Protein 1QQH (pdb70)

Sequence (144 aa):
KSKAHKAIELQMALQGLAQSAYKTEDWTLQDTCEELWNTEPTHCFKKGGQTVQVYFDGNKDNCMTYVAWDSVYYMTDAGTWDKTATCVSHRGLYYVKEGYNTFYIEFKSECEKYGNTGTWEVHFGNNVIDCNDSMCSTSDDTVS

B-factor: mean 49.8, std 15.78, range [26.94, 99.8]

Secondary structure (DSSP, 8-state):
--HHHHHHHHHHHHHHHHHSTTTTS---TTTTSHHHHTSSSTTSEEEEEEEEEEEETT-SSSEEEEEEEEEEEEE-TTS-EEEE--EEESSEEEEEETTEEEEEEEHHHHHTTS-TT--EEEEETTEE--SS-EEE----SS--

Organism: Human papillomavirus type 18 (NCBI:txid333761)

GO terms:
  GO:0044163 host cytoskeleton (C, IDA)
  GO:0044191 host cell mitochondrial membrane (C, IDA)
  GO:0005515 protein binding (F, IPI)

InterPro domains:
  IPR000427 Papillomavirus E2, C-terminal [PF00511] (288-360)
  IPR001866 Papillomavirus E2, N-terminal [PF00508] (6-200)
  IPR012677 Nucleotide-binding alpha-beta plait domain superfamily [G3DSA:3.30.70.330] (283-365)
  IPR033668 Regulatory protein E2 [MF_04001] (5-365)
  IPR035975 E2/EBNA1, C-terminal [SSF54957] (274-365)
  IPR036050 E2 regulatory, transactivation domain [SSF51332] (6-205)
  IPR042503 E2 regulatory, transactivation domain, subdomain 1 [G3DSA:1.10.287.30] (1-104)
  IPR042504 E2 regulatory, transactivation domain, subdomain 2 [G3DSA:2.170.200.10] (105-212)

Radius of gyration: 16.35 Å; Cα contacts (8 Å, |Δi|>4): 259; chains: 1; bounding box: 34×44×35 Å

Foldseek 3Di:
DVVVVLVVLLVVLVVQVCVAPQVPPDADPVQSDSVQCPDPVHQKGFAAWFWKWKFADPDPPVIDIDTWGQWIWHADPVGHIWIFKWKFALQAIFTQDPNRTGHRGGVQVVNVVPYPPSDMWMDGDPDTHYDGGTDIHPDGRDHD

CATH classification: 2.170.200.10

Structure (mmCIF, N/CA/C/O backbone):
data_1QQH
#
_entry.id   1QQH
#
_cell.length_a   76.240
_cell.length_b   76.240
_cell.length_c   158.350
_cell.angle_alpha   90.00
_cell.angle_beta   90.00
_cell.angle_gamma   120.00
#
_symmetry.space_group_name_H-M   'P 65 2 2'
#
loop_
_entity.id
_entity.type
_entity.pdbx_description
1 polymer 'PAPILLOMAVIRUS TRANSCRIPTION FACTOR E2'
2 water water
#
loop_
_atom_site.group_PDB
_atom_site.id
_atom_site.type_symbol
_atom_site.label_atom_id
_atom_site.label_alt_id
_atom_site.label_comp_id
_atom_site.label_asym_id
_atom_site.label_entity_id
_atom_site.label_seq_id
_atom_site.pdbx_PDB_ins_code
_atom_site.Cartn_x
_atom_site.Cartn_y
_atom_site.Cartn_z
_atom_site.occupancy
_atom_site.B_iso_or_equiv
_atom_site.auth_seq_id
_atom_site.auth_comp_id
_atom_site.auth_asym_id
_atom_site.auth_atom_id
_atom_site.pdbx_PDB_model_num
ATOM 1 N N . LYS A 1 1 ? 65.434 14.592 13.670 1.00 98.83 66 LYS A N 1
ATOM 2 C CA . LYS A 1 1 ? 64.884 15.770 14.401 1.00 99.22 66 LYS A CA 1
ATOM 3 C C . LYS A 1 1 ? 64.073 15.328 15.616 1.00 99.67 66 LYS A C 1
ATOM 4 O O . LYS A 1 1 ? 63.410 14.288 15.588 1.00 99.80 66 LYS A O 1
ATOM 10 N N . SER A 1 2 ? 64.130 16.122 16.681 1.00 99.80 67 SER A N 1
ATOM 11 C CA . SER A 1 2 ? 63.381 15.824 17.897 1.00 99.78 67 SER A CA 1
ATOM 12 C C . SER A 1 2 ? 61.930 16.227 17.665 1.00 99.63 67 SER A C 1
ATOM 13 O O . SER A 1 2 ? 61.051 15.943 18.480 1.00 99.80 67 SER A O 1
ATOM 16 N N . LYS A 1 3 ? 61.696 16.892 16.538 1.00 99.34 68 LYS A N 1
ATOM 17 C CA . LYS A 1 3 ? 60.366 17.353 16.164 1.00 98.67 68 LYS A CA 1
ATOM 18 C C . LYS A 1 3 ? 59.576 16.205 15.547 1.00 97.83 68 LYS A C 1
ATOM 19 O O . LYS A 1 3 ? 58.352 16.142 15.674 1.00 98.00 68 LYS A O 1
ATOM 25 N N . ALA A 1 4 ? 60.285 15.300 14.879 1.00 96.47 69 ALA A N 1
ATOM 26 C CA . ALA A 1 4 ? 59.652 14.146 14.253 1.00 95.18 69 ALA A CA 1
ATOM 27 C C . ALA A 1 4 ? 58.823 13.409 15.299 1.00 94.38 69 ALA A C 1
ATOM 28 O O . ALA A 1 4 ? 57.752 12.879 15.001 1.00 94.52 69 ALA A O 1
ATOM 30 N N . HIS A 1 5 ? 59.331 13.386 16.528 1.00 92.89 70 HIS A N 1
ATOM 31 C CA . HIS A 1 5 ? 58.647 12.734 17.637 1.00 91.50 70 HIS A CA 1
ATOM 32 C C . HIS A 1 5 ? 57.456 13.579 18.086 1.00 90.37 70 HIS A C 1
ATOM 33 O O . HIS A 1 5 ? 56.392 13.052 18.424 1.00 90.33 70 HIS A O 1
ATOM 40 N N . LYS A 1 6 ? 57.645 14.896 18.088 1.00 88.44 71 LYS A N 1
ATOM 41 C CA . LYS A 1 6 ? 56.592 15.815 18.487 1.00 86.15 71 LYS A CA 1
ATOM 42 C C . LYS A 1 6 ? 55.322 15.570 17.683 1.00 84.08 71 LYS A C 1
ATOM 43 O O . LYS A 1 6 ? 54.252 15.366 18.253 1.00 84.14 71 LYS A O 1
ATOM 49 N N . ALA A 1 7 ? 55.444 15.578 16.360 1.00 81.44 72 ALA A N 1
ATOM 50 C CA . ALA A 1 7 ? 54.294 15.350 15.488 1.00 78.88 72 ALA A CA 1
ATOM 51 C C . ALA A 1 7 ? 53.539 14.082 15.880 1.00 76.78 72 ALA A C 1
ATOM 52 O O . ALA A 1 7 ? 52.314 14.018 15.770 1.00 76.03 72 ALA A O 1
ATOM 54 N N . ILE A 1 8 ? 54.280 13.081 16.347 1.00 74.56 73 ILE A N 1
ATOM 55 C CA . ILE A 1 8 ? 53.701 11.801 16.746 1.00 72.29 73 ILE A CA 1
ATOM 56 C C . ILE A 1 8 ? 52.868 11.919 18.022 1.00 70.09 73 ILE A C 1
ATOM 57 O O . ILE A 1 8 ? 51.771 11.361 18.119 1.00 69.84 73 ILE A O 1
ATOM 62 N N . GLU A 1 9 ? 53.399 12.641 19.001 1.00 67.22 74 GLU A N 1
ATOM 63 C CA . GLU A 1 9 ? 52.710 12.838 20.270 1.00 64.29 74 GLU A CA 1
ATOM 64 C C . GLU A 1 9 ? 51.406 13.588 20.017 1.00 60.85 74 GLU A C 1
ATOM 65 O O . GLU A 1 9 ? 50.340 13.205 20.504 1.00 60.19 74 GLU A O 1
ATOM 71 N N . LEU A 1 10 ? 51.504 14.659 19.238 1.00 57.28 75 LEU A N 1
ATOM 72 C CA . LEU A 1 10 ? 50.349 15.473 18.899 1.00 54.00 75 LEU A CA 1
ATOM 73 C C . LEU A 1 10 ? 49.280 14.631 18.208 1.00 52.77 75 LEU A C 1
ATOM 74 O O . LEU A 1 10 ? 48.095 14.724 18.526 1.00 51.77 75 LEU A O 1
ATOM 79 N N . GLN A 1 11 ? 49.707 13.799 17.265 1.00 52.50 76 GLN A N 1
ATOM 80 C CA . GLN A 1 11 ? 48.776 12.953 16.534 1.00 52.22 76 GLN A CA 1
ATOM 81 C C . GLN A 1 11 ? 48.012 12.015 17.463 1.00 51.57 76 GLN A C 1
ATOM 82 O O . GLN A 1 11 ? 46.796 11.870 17.348 1.00 50.53 76 GLN A O 1
ATOM 88 N N . MET A 1 12 ? 48.728 11.366 18.374 1.00 50.59 77 MET A N 1
ATOM 89 C CA . MET A 1 12 ? 48.076 10.465 19.308 1.00 50.56 77 MET A CA 1
ATOM 90 C C . MET A 1 12 ? 47.090 11.240 20.171 1.00 48.29 77 MET A C 1
ATOM 91 O O . MET A 1 12 ? 45.970 10.782 20.410 1.00 47.19 77 MET A O 1
ATOM 96 N N . ALA A 1 13 ? 47.501 12.422 20.624 1.00 45.71 78 ALA A N 1
ATOM 97 C CA . ALA A 1 13 ? 46.631 13.256 21.447 1.00 42.32 78 ALA A CA 1
ATOM 98 C C . ALA A 1 13 ? 45.349 13.558 20.679 1.00 40.76 78 ALA A C 1
ATOM 99 O O . ALA A 1 13 ? 44.246 13.437 21.219 1.00 40.46 78 ALA A O 1
ATOM 101 N N . LEU A 1 14 ? 45.499 13.949 19.416 1.00 38.57 79 LEU A N 1
ATOM 102 C CA . LEU A 1 14 ? 44.350 14.262 18.577 1.00 38.36 79 LEU A CA 1
ATOM 103 C C . LEU A 1 14 ? 43.466 13.029 18.359 1.00 38.71 79 LEU A C 1
ATOM 104 O O . LEU A 1 14 ? 42.249 13.149 18.236 1.00 36.88 79 LEU A O 1
ATOM 109 N N . GLN A 1 15 ? 44.072 11.845 18.307 1.00 40.04 80 GLN A N 1
ATOM 110 C CA . GLN A 1 15 ? 43.288 10.622 18.143 1.00 42.59 80 GLN A CA 1
ATOM 111 C C . GLN A 1 15 ? 42.418 10.464 19.388 1.00 42.15 80 GLN A C 1
ATOM 112 O O . GLN A 1 15 ? 41.238 10.134 19.294 1.00 42.45 80 GLN A O 1
ATOM 118 N N . GLY A 1 16 ? 43.001 10.723 20.556 1.00 42.49 81 GLY A N 1
ATOM 119 C CA . GLY A 1 16 ? 42.239 10.612 21.788 1.00 42.64 81 GLY A CA 1
ATOM 120 C C . GLY A 1 16 ? 41.176 11.692 21.871 1.00 43.05 81 GLY A C 1
ATOM 121 O O . GLY A 1 16 ? 40.026 11.438 22.243 1.00 43.59 81 GLY A O 1
ATOM 122 N N . LEU A 1 17 ? 41.562 12.913 21.516 1.00 42.79 82 LEU A N 1
ATOM 123 C CA . LEU A 1 17 ? 40.640 14.038 21.547 1.00 41.27 82 LEU A CA 1
ATOM 124 C C . LEU A 1 17 ? 39.460 13.759 20.621 1.00 41.60 82 LEU A C 1
ATOM 125 O O . LEU A 1 17 ? 38.315 14.078 20.939 1.00 39.77 82 LEU A O 1
ATOM 130 N N . ALA A 1 18 ? 39.750 13.149 19.475 1.00 43.39 83 ALA A N 1
ATOM 131 C CA . ALA A 1 18 ? 38.723 12.836 18.486 1.00 44.96 83 ALA A CA 1
ATOM 132 C C . ALA A 1 18 ? 37.666 11.865 19.014 1.00 46.17 83 ALA A C 1
ATOM 133 O O . ALA A 1 18 ? 36.540 11.819 18.511 1.00 46.29 83 ALA A O 1
ATOM 135 N N . GLN A 1 19 ? 38.029 11.093 20.030 1.00 47.32 84 GLN A N 1
ATOM 136 C CA . GLN A 1 19 ? 37.103 10.128 20.615 1.00 49.05 84 GLN A CA 1
ATOM 137 C C . GLN A 1 19 ? 36.537 10.622 21.936 1.00 48.14 84 GLN A C 1
ATOM 138 O O . GLN A 1 19 ? 35.622 10.019 22.491 1.00 48.58 84 GLN A O 1
ATOM 144 N N . SER A 1 20 ? 37.078 11.731 22.427 1.00 46.36 85 SER A N 1
ATOM 145 C CA . SER A 1 20 ? 36.633 12.306 23.690 1.00 44.98 85 SER A CA 1
ATOM 146 C C . SER A 1 20 ? 35.261 12.941 23.554 1.00 44.22 85 SER A C 1
ATOM 147 O O . SER A 1 20 ? 34.683 13.001 22.464 1.00 43.87 85 SER A O 1
ATOM 150 N N . ALA A 1 21 ? 34.758 13.444 24.670 1.00 43.16 86 ALA A N 1
ATOM 151 C CA . ALA A 1 21 ? 33.455 14.078 24.700 1.00 43.57 86 ALA A CA 1
ATOM 152 C C . ALA A 1 21 ? 33.479 15.465 24.077 1.00 44.17 86 ALA A C 1
ATOM 153 O O . ALA A 1 21 ? 32.435 16.099 23.930 1.00 44.61 86 ALA A O 1
ATOM 155 N N . TYR A 1 22 ? 34.662 15.942 23.698 1.00 44.06 87 TYR A N 1
ATOM 156 C CA . TYR A 1 22 ? 34.754 17.279 23.123 1.00 43.46 87 TYR A CA 1
ATOM 157 C C . TYR A 1 22 ? 34.902 17.295 21.606 1.00 44.92 87 TYR A C 1
ATOM 158 O O . TYR A 1 22 ? 34.971 18.365 21.002 1.00 43.94 87 TYR A O 1
ATOM 167 N N . LYS A 1 23 ? 34.916 16.111 20.996 1.00 46.16 88 LYS A N 1
ATOM 168 C CA . LYS A 1 23 ? 35.037 15.993 19.540 1.00 47.95 88 LYS A CA 1
ATOM 169 C C . LYS A 1 23 ? 33.960 16.772 18.765 1.00 47.30 88 LYS A C 1
ATOM 170 O O . LYS A 1 23 ? 34.156 17.131 17.608 1.00 47.92 88 LYS A O 1
ATOM 176 N N . THR A 1 24 ? 32.829 17.044 19.404 1.00 46.80 89 THR A N 1
ATOM 177 C CA . THR A 1 24 ? 31.747 17.780 18.755 1.00 46.06 89 THR A CA 1
ATOM 178 C C . THR A 1 24 ? 31.970 19.292 18.753 1.00 45.39 89 THR A C 1
ATOM 179 O O . THR A 1 24 ? 31.332 20.016 17.988 1.00 44.66 89 THR A O 1
ATOM 183 N N . GLU A 1 25 ? 32.858 19.779 19.615 1.00 43.27 90 GLU A N 1
ATOM 184 C CA . GLU A 1 25 ? 33.106 21.216 19.671 1.00 41.82 90 GLU A CA 1
ATOM 185 C C . GLU A 1 25 ? 33.819 21.673 18.413 1.00 40.98 90 GLU A C 1
ATOM 186 O O . GLU A 1 25 ? 34.323 20.855 17.638 1.00 37.85 90 GLU A O 1
ATOM 192 N N . ASP A 1 26 ? 33.847 22.983 18.206 1.00 39.90 91 ASP A N 1
ATOM 193 C CA . ASP A 1 26 ? 34.539 23.516 17.058 1.00 39.83 91 ASP A CA 1
ATOM 194 C C . ASP A 1 26 ? 36.033 23.461 17.350 1.00 37.81 91 ASP A C 1
ATOM 195 O O . ASP A 1 26 ? 36.479 23.856 18.421 1.00 37.58 91 ASP A O 1
ATOM 200 N N . TRP A 1 27 ? 36.791 22.934 16.400 1.00 35.12 92 TRP A N 1
ATOM 201 C CA . TRP A 1 27 ? 38.230 22.854 16.526 1.00 33.71 92 TRP A CA 1
ATOM 202 C C . TRP A 1 27 ? 38.809 23.374 15.225 1.00 34.21 92 TRP A C 1
ATOM 203 O O . TRP A 1 27 ? 38.593 22.789 14.160 1.00 33.98 92 TRP A O 1
ATOM 214 N N . THR A 1 28 ? 39.529 24.486 15.308 1.00 33.99 93 THR A N 1
ATOM 215 C CA . THR A 1 28 ? 40.142 25.073 14.125 1.00 33.27 93 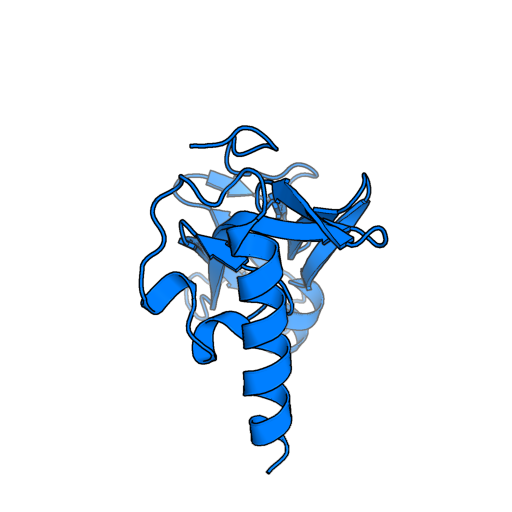THR A CA 1
ATOM 216 C C . THR A 1 28 ? 41.478 24.388 13.882 1.00 32.94 93 THR A C 1
ATOM 217 O O . THR A 1 28 ? 41.961 23.637 14.732 1.00 32.97 93 THR A O 1
ATOM 221 N N . LEU A 1 29 ? 42.060 24.630 12.713 1.00 32.82 94 LEU A N 1
ATOM 222 C CA . LEU A 1 29 ? 43.356 24.060 12.385 1.00 33.22 94 LEU A CA 1
ATOM 223 C C . LEU A 1 29 ? 44.363 24.627 13.374 1.00 34.64 94 LEU A C 1
ATOM 224 O O . LEU A 1 29 ? 45.259 23.929 13.837 1.00 35.66 94 LEU A O 1
ATOM 229 N N . GLN A 1 30 ? 44.191 25.899 13.714 1.00 35.41 95 GLN A N 1
ATOM 230 C CA . GLN A 1 30 ? 45.070 26.574 14.664 1.00 36.71 95 GLN A CA 1
ATOM 231 C C . GLN A 1 3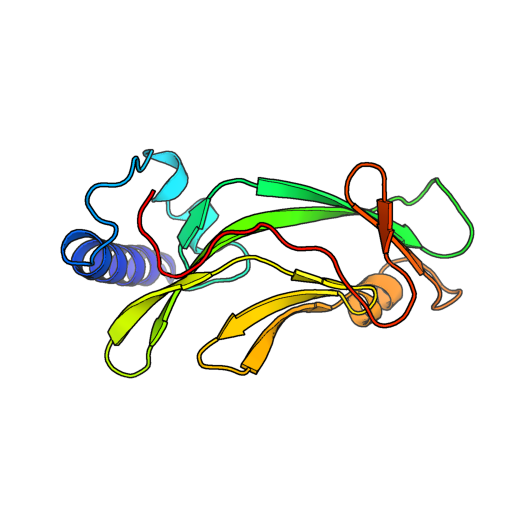0 ? 45.045 25.877 16.029 1.00 35.94 95 GLN A C 1
ATOM 232 O O . GLN A 1 30 ? 46.099 25.609 16.613 1.00 35.51 95 GLN A O 1
ATOM 238 N N . ASP A 1 31 ? 43.845 25.575 16.523 1.00 34.87 96 ASP A N 1
ATOM 239 C CA . ASP A 1 31 ? 43.678 24.903 17.816 1.00 33.58 96 ASP A CA 1
ATOM 240 C C . ASP A 1 31 ? 44.442 23.597 17.903 1.00 32.65 96 ASP A C 1
ATOM 241 O O . ASP A 1 31 ? 44.879 23.201 18.974 1.00 32.07 96 A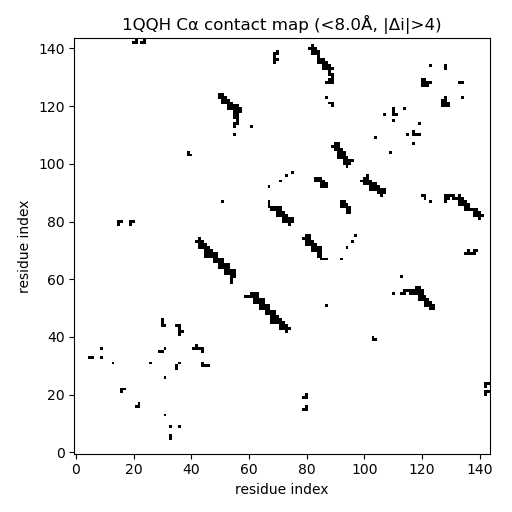SP A O 1
ATOM 246 N N . THR A 1 32 ? 44.598 22.924 16.773 1.00 32.44 97 THR A N 1
ATOM 247 C CA . THR A 1 32 ? 45.267 21.632 16.759 1.00 32.95 97 THR A CA 1
ATOM 248 C C . THR A 1 32 ? 46.683 21.607 16.210 1.00 33.37 97 THR A C 1
ATOM 249 O O . THR A 1 32 ? 47.263 20.531 16.080 1.00 33.11 97 THR A O 1
ATOM 253 N N . CYS A 1 33 ? 47.257 22.768 15.903 1.00 34.28 98 CYS A N 1
ATOM 254 C CA . CYS A 1 33 ? 48.603 22.782 15.334 1.00 34.79 98 CYS A CA 1
ATOM 255 C C . CYS A 1 33 ? 49.718 22.530 16.343 1.00 35.67 98 CYS A C 1
ATOM 256 O O . CYS A 1 33 ? 49.523 22.644 17.551 1.00 35.30 98 CYS A O 1
ATOM 259 N N . GLU A 1 34 ? 50.893 22.181 15.823 1.00 37.50 99 GLU A N 1
ATOM 260 C CA . GLU A 1 34 ? 52.067 21.889 16.639 1.00 39.80 99 GLU A CA 1
ATOM 261 C C . GLU A 1 34 ? 52.545 23.081 17.453 1.00 38.45 99 GLU A C 1
ATOM 262 O O . GLU A 1 34 ? 52.875 22.937 18.631 1.00 37.78 99 GLU A O 1
ATOM 268 N N . GLU A 1 35 ? 52.590 24.252 16.826 1.00 37.07 100 GLU A N 1
ATOM 269 C CA . GLU A 1 35 ? 53.052 25.453 17.515 1.00 38.33 100 GLU A CA 1
ATOM 270 C C . GLU A 1 35 ? 52.323 25.670 18.834 1.00 37.15 100 GLU A C 1
ATOM 271 O O . GLU A 1 35 ? 52.947 25.904 19.869 1.00 35.80 100 GLU A O 1
ATOM 277 N N . LEU A 1 36 ? 50.998 25.592 18.787 1.00 35.77 101 LEU A N 1
ATOM 278 C CA . LEU A 1 36 ? 50.178 25.780 19.977 1.00 35.21 101 LEU A CA 1
ATOM 279 C C . LEU A 1 36 ? 50.332 24.607 20.938 1.00 34.82 101 LEU A C 1
ATOM 280 O O . LEU A 1 36 ? 50.369 24.786 22.150 1.00 33.95 101 LEU A O 1
ATOM 285 N N . TRP A 1 37 ? 50.424 23.406 20.379 1.00 36.13 102 TRP A N 1
ATOM 286 C CA . TRP A 1 37 ? 50.587 22.193 21.160 1.00 37.49 102 TRP A CA 1
ATOM 287 C C . TRP A 1 37 ? 51.812 22.324 22.056 1.00 39.02 102 TRP A C 1
ATOM 288 O O . TRP A 1 37 ? 51.784 21.925 23.217 1.00 38.53 102 TRP A O 1
ATOM 299 N N . ASN A 1 38 ? 52.881 22.902 21.521 1.00 40.68 103 ASN A N 1
ATOM 300 C CA . ASN A 1 38 ? 54.103 23.072 22.294 1.00 43.29 103 ASN A CA 1
ATOM 301 C C . ASN A 1 38 ? 54.130 24.333 23.146 1.00 42.70 103 ASN A C 1
ATOM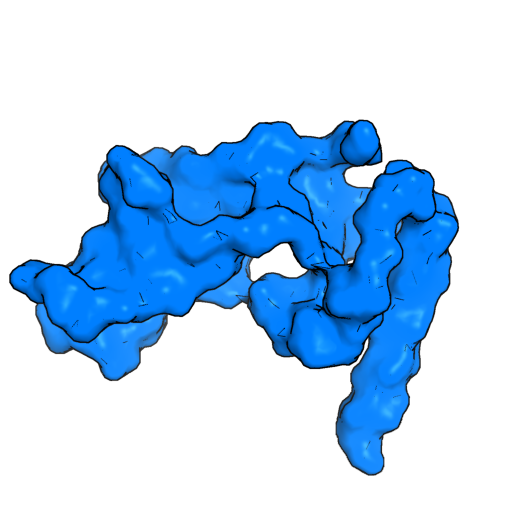 302 O O . ASN A 1 38 ? 55.153 24.665 23.740 1.00 44.13 103 ASN A O 1
ATOM 307 N N . THR A 1 39 ? 53.011 25.039 23.203 1.00 40.93 104 THR A N 1
ATOM 308 C CA . THR A 1 39 ? 52.930 26.251 23.999 1.00 39.87 104 THR A CA 1
ATOM 309 C C . THR A 1 39 ? 52.321 25.889 25.350 1.00 40.78 104 THR A C 1
ATOM 310 O O . THR A 1 39 ? 51.504 24.975 25.447 1.00 39.40 104 THR A O 1
ATOM 314 N N . GLU A 1 40 ? 52.734 26.602 26.390 1.00 41.87 105 GLU A N 1
ATOM 315 C CA . GLU A 1 40 ? 52.234 26.361 27.736 1.00 43.19 105 GLU A CA 1
ATOM 316 C C . GLU A 1 40 ? 50.752 26.681 27.874 1.00 43.27 105 GLU A C 1
ATOM 317 O O . GLU A 1 40 ? 50.275 27.685 27.350 1.00 43.60 105 GLU A O 1
ATOM 323 N N . PRO A 1 41 ? 49.993 25.805 28.554 1.00 42.91 106 PRO A N 1
ATOM 324 C CA . PRO A 1 41 ? 50.487 24.565 29.163 1.00 41.99 106 PRO A CA 1
ATOM 325 C C . PRO A 1 41 ? 50.658 23.501 28.084 1.00 42.27 106 PRO A C 1
ATOM 326 O O . PRO A 1 41 ? 49.757 23.279 27.271 1.00 38.95 106 PRO A O 1
ATOM 330 N N . THR A 1 42 ? 51.816 22.850 28.073 1.00 43.05 107 THR A N 1
ATOM 331 C CA . THR A 1 42 ? 52.088 21.832 27.070 1.00 45.30 107 THR A CA 1
ATOM 332 C C . THR A 1 42 ? 51.320 20.554 27.335 1.00 45.36 107 THR A C 1
ATOM 333 O O . THR A 1 42 ? 50.795 20.354 28.434 1.00 45.83 107 THR A O 1
ATOM 337 N N . HIS A 1 43 ? 51.251 19.696 26.318 1.00 45.61 108 HIS A N 1
ATOM 338 C CA . HIS A 1 43 ? 50.538 18.427 26.419 1.00 44.89 108 HIS A CA 1
ATOM 339 C C . HIS A 1 43 ? 49.054 18.650 26.650 1.00 42.39 108 HIS A C 1
ATOM 340 O O . HIS A 1 43 ? 48.349 17.743 27.086 1.00 43.92 108 HIS A O 1
ATOM 347 N N . CYS A 1 44 ? 48.585 19.859 26.371 1.00 38.99 109 CYS A N 1
ATOM 348 C CA . CYS A 1 44 ? 47.175 20.196 26.534 1.00 36.76 109 CYS A CA 1
ATOM 349 C C . CYS A 1 44 ? 46.663 20.906 25.291 1.00 35.65 109 CYS A C 1
ATOM 350 O O . CYS A 1 44 ? 47.442 21.395 24.480 1.00 37.10 109 CYS A O 1
ATOM 353 N N . PHE A 1 45 ? 45.349 20.947 25.137 1.00 32.71 110 PHE A N 1
ATOM 354 C CA . PHE A 1 45 ? 44.763 21.694 24.039 1.00 32.36 110 PHE A CA 1
ATOM 355 C C . PHE A 1 45 ? 44.128 22.871 24.767 1.00 30.80 110 PHE A C 1
ATOM 356 O O . PHE A 1 45 ? 43.780 22.771 25.942 1.00 31.56 110 PHE A O 1
ATOM 364 N N . LYS A 1 46 ? 44.018 24.002 24.099 1.00 31.16 111 LYS A N 1
ATOM 365 C CA . LYS A 1 46 ? 43.424 25.155 24.741 1.00 30.59 111 LYS A CA 1
ATOM 366 C C . LYS A 1 46 ? 42.780 26.075 23.721 1.00 29.94 111 LYS A C 1
ATOM 367 O O . LYS A 1 46 ? 43.238 26.187 22.588 1.00 29.12 111 LYS A O 1
ATOM 373 N N . LYS A 1 47 ? 41.704 26.720 24.136 1.00 29.75 112 LYS A N 1
ATOM 374 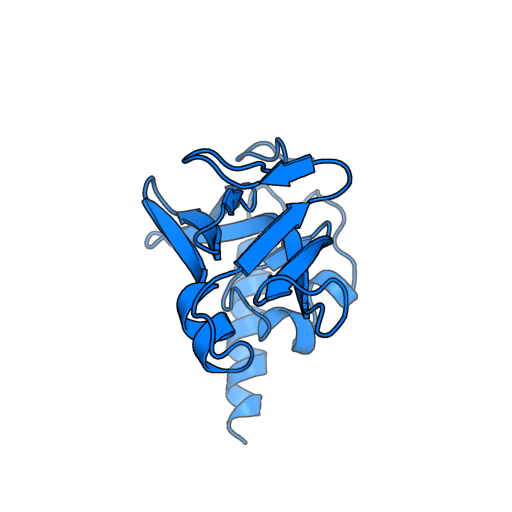C CA . LYS A 1 47 ? 40.974 27.616 23.275 1.00 31.13 112 LYS A CA 1
ATOM 375 C C . LYS A 1 47 ? 40.506 28.799 24.091 1.00 31.27 112 LYS A C 1
ATOM 376 O O . LYS A 1 47 ? 40.428 28.726 25.317 1.00 30.95 112 LYS A O 1
ATOM 382 N N . GLY A 1 48 ? 40.199 29.889 23.400 1.00 3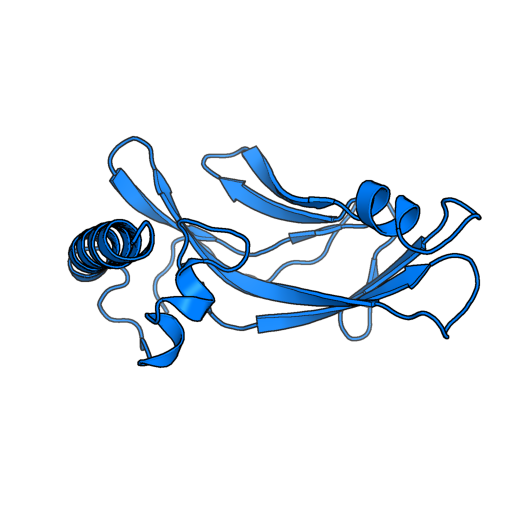2.39 113 GLY A N 1
ATOM 383 C CA . GLY A 1 48 ? 39.718 31.079 24.072 1.00 35.05 113 GLY A CA 1
ATOM 384 C C . GLY A 1 48 ? 40.792 31.839 24.814 1.00 36.66 113 GLY A C 1
ATOM 385 O O . GLY A 1 48 ? 40.660 32.116 26.003 1.00 36.98 113 GLY A O 1
ATOM 386 N N . GLY A 1 49 ? 41.861 32.180 24.108 1.00 38.57 114 GLY A N 1
ATOM 387 C CA . GLY A 1 49 ? 42.937 32.929 24.723 1.00 40.23 114 GLY A CA 1
ATOM 388 C C . GLY A 1 49 ? 42.444 34.263 25.244 1.00 41.58 114 GLY A C 1
ATOM 389 O O . GLY A 1 49 ? 41.646 34.946 24.596 1.00 40.79 114 GLY A O 1
ATOM 390 N N . GLN A 1 50 ? 42.918 34.625 26.431 1.00 43.34 115 GLN A N 1
ATOM 391 C CA . GLN A 1 50 ? 42.546 35.883 27.070 1.00 43.83 115 GLN A CA 1
ATOM 392 C C . GLN A 1 50 ? 43.831 36.538 27.568 1.00 41.89 115 GLN A C 1
ATOM 393 O O . GLN A 1 50 ? 44.675 35.884 28.171 1.00 40.96 115 GLN A O 1
ATOM 399 N N . THR A 1 51 ? 43.962 37.832 27.315 1.00 40.02 116 THR A N 1
ATOM 400 C CA . THR A 1 51 ? 45.139 38.593 27.700 1.00 38.30 116 THR A CA 1
ATOM 401 C C . THR A 1 51 ? 45.241 38.948 29.173 1.00 36.37 116 THR A C 1
ATOM 402 O O . THR A 1 51 ? 44.346 39.588 29.734 1.00 36.11 116 THR A O 1
ATOM 406 N N . VAL A 1 52 ? 46.345 38.543 29.790 1.00 34.71 117 VAL A N 1
ATOM 407 C CA . VAL A 1 52 ? 46.607 38.869 31.184 1.00 34.98 117 VAL A CA 1
ATOM 408 C C . VAL A 1 52 ? 47.801 39.821 31.187 1.00 37.17 117 VAL A C 1
ATOM 409 O O . VAL A 1 52 ? 48.848 39.515 30.611 1.00 36.65 117 VAL A O 1
ATOM 413 N N . GLN A 1 53 ? 47.639 40.981 31.815 1.00 38.59 118 GLN A N 1
ATOM 414 C CA . GLN A 1 53 ? 48.721 41.957 31.876 1.00 40.18 118 GLN A CA 1
ATOM 415 C C . GLN A 1 53 ? 49.364 41.966 33.247 1.00 39.54 118 GLN A C 1
ATOM 416 O O . GLN A 1 53 ? 48.674 41.975 34.264 1.00 38.53 118 GLN A O 1
ATOM 422 N N . VAL A 1 54 ? 50.690 41.968 33.268 1.00 39.07 119 VAL A N 1
ATOM 423 C CA . VAL A 1 54 ? 51.424 42.000 34.518 1.00 39.18 119 VAL A CA 1
ATOM 424 C C . VAL A 1 54 ? 52.365 43.191 34.506 1.00 41.16 119 VAL A C 1
ATOM 425 O O . VAL A 1 54 ? 53.127 43.383 33.559 1.00 40.89 119 VAL A O 1
ATOM 429 N N . TYR A 1 55 ? 52.291 43.998 35.555 1.00 43.20 120 TYR A N 1
ATOM 430 C CA . TYR A 1 55 ? 53.148 45.169 35.686 1.00 45.89 120 TYR A CA 1
ATOM 431 C C . TYR A 1 55 ? 54.156 44.889 36.795 1.00 46.08 120 TYR A C 1
ATOM 432 O O . TYR A 1 55 ? 53.776 44.682 37.946 1.00 44.66 120 TYR A O 1
ATOM 441 N N . PHE A 1 56 ? 55.436 44.872 36.440 1.00 48.22 121 PHE A N 1
ATOM 442 C CA . PHE A 1 56 ? 56.486 44.609 37.413 1.00 51.22 121 PHE A CA 1
ATOM 443 C C . PHE A 1 56 ? 56.965 45.903 38.035 1.00 54.66 121 PHE A C 1
ATOM 444 O O . PHE A 1 56 ? 57.145 46.906 37.345 1.00 55.21 121 PHE A O 1
ATOM 452 N N . ASP A 1 57 ? 57.167 45.867 39.347 1.00 59.29 122 ASP A N 1
ATOM 453 C CA . ASP A 1 57 ? 57.589 47.043 40.096 1.00 63.91 122 ASP A CA 1
ATOM 454 C C . ASP A 1 57 ? 56.403 47.995 40.001 1.00 66.25 122 ASP A C 1
ATOM 455 O O . ASP A 1 57 ? 55.327 47.594 39.555 1.00 67.26 122 ASP A O 1
ATOM 460 N N . GLY A 1 58 ? 56.583 49.242 40.417 1.00 68.71 123 GLY A N 1
ATOM 461 C CA . GLY A 1 58 ? 55.482 50.186 40.344 1.00 71.54 123 GLY A CA 1
ATOM 462 C C . GLY A 1 58 ? 55.516 50.975 39.050 1.00 73.35 123 GLY A C 1
ATOM 463 O O . GLY A 1 58 ? 55.523 52.209 39.068 1.00 74.21 123 GLY A O 1
ATOM 464 N N . ASN A 1 59 ? 55.520 50.270 37.921 1.00 74.19 124 ASN A N 1
ATOM 465 C CA . ASN A 1 59 ? 55.586 50.936 36.627 1.00 75.08 124 ASN A CA 1
ATOM 466 C C . ASN A 1 59 ? 54.673 50.332 35.566 1.00 75.58 124 ASN A C 1
ATOM 467 O O . ASN A 1 59 ? 54.723 49.131 35.305 1.00 75.43 124 ASN A O 1
ATOM 472 N N . LYS A 1 60 ? 53.842 51.175 34.955 1.00 76.37 125 LYS A N 1
ATOM 473 C CA . LYS A 1 60 ? 52.928 50.729 33.907 1.00 76.96 125 LYS A CA 1
ATOM 474 C C . LYS A 1 60 ? 53.723 50.290 32.681 1.00 76.64 125 LYS A C 1
ATOM 475 O O . LYS A 1 60 ? 53.266 49.458 31.899 1.00 77.02 125 LYS A O 1
ATOM 481 N N . ASP A 1 61 ? 54.909 50.863 32.506 1.00 76.21 126 ASP A N 1
ATOM 482 C CA . ASP A 1 61 ? 55.768 50.478 31.395 1.00 75.50 126 ASP A CA 1
ATOM 483 C C . ASP A 1 61 ? 56.377 49.160 31.851 1.00 74.60 126 ASP A C 1
ATOM 484 O O . ASP A 1 61 ? 56.201 48.773 33.008 1.00 74.78 126 ASP A O 1
ATOM 489 N N . ASN A 1 62 ? 57.090 48.469 30.966 1.00 73.13 127 ASN A N 1
ATOM 490 C CA . ASN A 1 62 ? 57.693 47.193 31.346 1.00 71.29 127 ASN A CA 1
ATOM 491 C C . ASN A 1 62 ? 56.555 46.199 31.623 1.00 70.07 127 ASN A C 1
ATOM 492 O O . ASN A 1 62 ? 56.695 45.272 32.418 1.00 70.81 127 ASN A O 1
ATOM 497 N N . CYS A 1 63 ? 55.431 46.405 30.942 1.00 67.86 128 CYS A N 1
ATOM 498 C CA . CYS A 1 63 ? 54.247 45.564 31.098 1.00 65.62 128 CYS A CA 1
ATOM 499 C C . CYS A 1 63 ? 54.249 44.268 30.280 1.00 63.17 128 CYS A C 1
ATOM 500 O O . CYS A 1 63 ? 54.098 44.297 29.060 1.00 62.89 128 CYS A O 1
ATOM 503 N N . MET A 1 64 ? 54.403 43.134 30.958 1.00 59.86 129 MET A N 1
ATOM 504 C CA . MET A 1 64 ? 54.392 41.839 30.288 1.00 56.81 129 MET A CA 1
ATOM 505 C C . MET A 1 64 ? 52.973 41.319 30.081 1.00 53.61 129 MET A C 1
ATOM 506 O O . MET A 1 64 ? 52.089 41.526 30.915 1.00 52.25 129 MET A O 1
ATOM 511 N N . THR A 1 65 ? 52.764 40.642 28.959 1.00 49.60 130 THR A N 1
ATOM 512 C CA . THR A 1 65 ? 51.464 40.081 28.638 1.00 46.75 130 THR A CA 1
ATOM 513 C C . THR A 1 65 ? 51.533 38.564 28.579 1.00 43.09 130 THR A C 1
ATOM 514 O O . THR A 1 65 ? 52.535 37.999 28.142 1.00 41.93 130 THR A O 1
ATOM 518 N N . TYR A 1 66 ? 50.473 37.913 29.051 1.00 40.00 131 TYR A N 1
ATOM 519 C CA . TYR A 1 66 ? 50.379 36.460 29.027 1.00 37.82 131 TYR A CA 1
ATOM 520 C C . TYR A 1 66 ? 48.994 36.054 28.580 1.00 36.17 131 TYR A C 1
ATOM 521 O O . TYR A 1 66 ? 48.048 36.839 28.657 1.00 35.52 131 TYR A O 1
ATOM 530 N N . VAL A 1 67 ? 48.872 34.817 28.118 1.00 34.94 132 VAL A N 1
ATOM 531 C CA . VAL A 1 67 ? 47.589 34.332 27.649 1.00 33.05 132 VAL A CA 1
ATOM 532 C C . VAL A 1 67 ? 46.975 33.337 28.609 1.00 32.87 132 VAL A C 1
ATOM 533 O O . VAL A 1 67 ? 47.588 32.324 28.952 1.00 32.12 132 VAL A O 1
ATOM 537 N N . ALA A 1 68 ? 45.760 33.647 29.047 1.00 31.79 133 ALA A N 1
ATOM 538 C CA . ALA A 1 68 ? 45.007 32.775 29.941 1.00 31.29 133 ALA A CA 1
ATOM 539 C C . ALA A 1 68 ? 43.934 32.141 29.060 1.00 30.74 133 ALA A C 1
ATOM 540 O O . ALA A 1 68 ? 43.074 32.836 28.522 1.00 31.59 133 ALA A O 1
ATOM 542 N N . TRP A 1 69 ? 43.989 30.828 28.910 1.00 29.24 134 TRP A N 1
ATOM 543 C CA . TRP A 1 69 ? 43.035 30.119 28.067 1.00 30.34 134 TRP A CA 1
ATOM 544 C C . TRP A 1 69 ? 41.672 29.882 28.717 1.00 30.18 134 TRP A C 1
ATOM 545 O O . TRP A 1 69 ? 41.586 29.333 29.811 1.00 29.59 134 TRP A O 1
ATOM 556 N N . ASP A 1 70 ? 40.601 30.305 28.048 1.00 32.41 135 ASP A N 1
ATOM 557 C CA . ASP A 1 70 ? 39.253 30.115 28.595 1.00 34.39 135 ASP A CA 1
ATOM 558 C C . ASP A 1 70 ? 39.009 28.642 28.882 1.00 35.04 135 ASP A C 1
ATOM 559 O O . ASP A 1 70 ? 38.367 28.290 29.867 1.00 36.70 135 ASP A O 1
ATOM 564 N N . SER A 1 71 ? 39.536 27.779 28.021 1.00 35.12 136 SER A N 1
ATOM 565 C CA . SER A 1 71 ? 39.351 26.352 28.194 1.00 34.88 136 SER A CA 1
ATOM 566 C C . SER A 1 71 ? 40.640 25.586 28.011 1.00 33.44 136 SER A C 1
ATOM 567 O O . SER A 1 71 ? 41.306 25.721 26.997 1.00 33.49 136 SER A O 1
ATOM 570 N N . VAL A 1 72 ? 40.983 24.776 29.004 1.00 33.66 137 VAL A N 1
ATOM 571 C CA . VAL A 1 72 ? 42.186 23.963 28.951 1.00 33.14 137 VAL A CA 1
ATOM 572 C C . VAL A 1 72 ? 41.774 22.501 28.931 1.00 33.78 137 VAL A C 1
ATOM 573 O O . VAL A 1 72 ? 40.978 22.058 29.769 1.00 33.42 137 VAL A O 1
ATOM 577 N N . TYR A 1 73 ? 42.305 21.761 27.964 1.00 33.87 138 TYR A N 1
ATOM 578 C CA . TYR A 1 73 ? 41.999 20.345 27.819 1.00 32.95 138 TYR A CA 1
ATOM 579 C C . TYR A 1 73 ? 43.225 19.521 28.162 1.00 34.39 138 TYR A C 1
ATOM 580 O O . TYR A 1 73 ? 44.226 19.537 27.444 1.00 32.90 138 TYR A O 1
ATOM 589 N N . TYR A 1 74 ? 43.144 18.805 29.277 1.00 36.89 139 TYR A N 1
ATOM 590 C CA . TYR A 1 74 ? 44.245 17.967 29.712 1.00 39.47 139 TYR A CA 1
ATOM 591 C C . TYR A 1 74 ? 43.761 16.531 29.745 1.00 41.94 139 TYR A C 1
ATOM 592 O O . TYR A 1 74 ? 42.557 16.271 29.749 1.00 41.52 139 TYR A O 1
ATOM 601 N N . MET A 1 75 ? 44.701 15.598 29.758 1.00 46.35 140 MET A N 1
ATOM 602 C CA . MET A 1 75 ? 44.354 14.189 29.793 1.00 50.72 140 MET A CA 1
ATOM 603 C C . MET A 1 75 ? 44.720 13.585 31.154 1.00 51.71 140 MET A C 1
ATOM 604 O O . MET A 1 75 ? 45.832 13.769 31.648 1.00 50.49 140 MET A O 1
ATOM 609 N N . THR A 1 76 ? 43.769 12.884 31.766 1.00 53.30 141 THR A N 1
ATOM 610 C CA . THR A 1 76 ? 44.014 12.256 33.059 1.00 55.41 141 THR A CA 1
ATOM 611 C C . THR A 1 76 ? 44.987 11.097 32.875 1.00 57.71 141 THR A C 1
ATOM 612 O O . THR A 1 76 ? 45.293 10.698 31.748 1.00 57.87 141 THR A O 1
ATOM 616 N N . ASP A 1 77 ? 45.479 10.562 33.984 1.00 60.66 142 ASP A N 1
ATOM 617 C CA . ASP A 1 77 ? 46.406 9.439 33.933 1.00 63.19 142 ASP A CA 1
ATOM 618 C C . ASP A 1 77 ? 45.710 8.328 33.147 1.00 63.31 142 ASP A C 1
ATOM 619 O O . ASP A 1 77 ? 46.303 7.696 32.273 1.00 63.46 142 ASP A O 1
ATOM 624 N N . ALA A 1 78 ? 44.434 8.120 33.462 1.00 63.07 143 ALA A N 1
ATOM 625 C CA . ALA A 1 78 ? 43.613 7.113 32.798 1.00 62.46 143 ALA A CA 1
ATOM 626 C C . ALA A 1 78 ? 43.563 7.361 31.292 1.00 62.32 143 ALA A C 1
ATOM 627 O O . ALA A 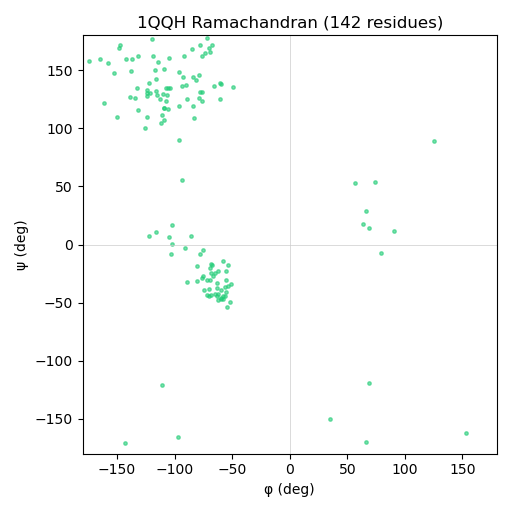1 78 ? 43.140 6.496 30.521 1.00 62.64 143 ALA A O 1
ATOM 629 N N . GLY A 1 79 ? 43.988 8.552 30.878 1.00 60.61 144 GLY A N 1
ATOM 630 C CA . GLY A 1 79 ? 43.983 8.879 29.467 1.00 58.11 144 GLY A CA 1
ATOM 631 C C . GLY A 1 79 ? 42.699 9.526 28.983 1.00 57.05 144 GLY A C 1
ATOM 632 O O . GLY A 1 79 ? 42.489 9.646 27.778 1.00 57.69 144 GLY A O 1
ATOM 633 N N . THR A 1 80 ? 41.834 9.942 29.903 1.00 55.25 145 THR A N 1
ATOM 634 C CA . THR A 1 80 ? 40.584 10.583 29.506 1.00 53.73 145 THR A CA 1
ATOM 635 C C . THR A 1 80 ? 40.779 12.098 29.472 1.00 51.90 145 THR A C 1
ATOM 636 O O . THR A 1 80 ? 41.513 12.662 30.287 1.00 51.36 145 THR A O 1
ATOM 640 N N . TRP A 1 81 ? 40.123 12.753 28.522 1.00 49.48 146 TRP A N 1
ATOM 641 C CA . TRP A 1 81 ? 40.249 14.198 28.383 1.00 47.92 146 TRP A CA 1
ATOM 642 C C . TRP A 1 81 ? 39.245 14.988 29.205 1.00 46.68 146 TRP A C 1
ATOM 643 O O . TRP A 1 81 ? 38.039 14.777 29.104 1.00 47.30 146 TRP A O 1
ATOM 654 N N . ASP A 1 82 ? 39.753 15.896 30.029 1.00 46.30 147 ASP A N 1
ATOM 655 C CA . ASP A 1 82 ? 38.898 16.753 30.838 1.00 45.16 147 ASP A CA 1
ATOM 656 C C . ASP A 1 82 ? 39.081 18.182 30.358 1.00 43.43 147 ASP A C 1
ATOM 657 O O . ASP A 1 82 ? 40.101 18.522 29.767 1.00 41.90 147 ASP A O 1
ATOM 662 N N . LYS A 1 83 ? 38.082 19.010 30.621 1.00 42.01 148 LYS A N 1
ATOM 663 C CA . LYS A 1 83 ? 38.091 20.402 30.205 1.00 40.84 148 LYS A CA 1
ATOM 664 C C . LYS A 1 83 ? 37.899 21.302 31.429 1.00 40.49 148 LYS A C 1
ATOM 665 O O . LYS A 1 83 ? 36.999 21.076 32.241 1.00 40.63 148 LYS A O 1
ATOM 671 N N . THR A 1 84 ? 38.757 22.304 31.570 1.00 38.37 149 THR A N 1
ATOM 672 C CA . THR A 1 84 ? 38.660 23.218 32.698 1.00 38.01 149 THR A CA 1
ATOM 673 C C . THR A 1 84 ? 39.115 24.626 32.333 1.00 37.33 149 THR A C 1
ATOM 674 O O . THR A 1 84 ? 39.630 24.870 31.242 1.00 37.37 149 THR A O 1
ATOM 678 N N . ALA A 1 85 ? 38.910 25.561 33.247 1.00 36.88 150 ALA A N 1
ATOM 679 C CA . ALA A 1 85 ? 39.287 26.945 32.991 1.00 37.68 150 ALA A CA 1
ATOM 680 C C . ALA A 1 85 ? 40.694 27.268 33.460 1.00 37.07 150 ALA A C 1
ATOM 681 O O . ALA A 1 85 ? 41.288 26.542 34.258 1.00 36.92 150 ALA A O 1
ATOM 683 N N . THR A 1 86 ? 41.228 28.364 32.944 1.00 35.77 151 THR A N 1
ATOM 684 C CA . THR A 1 86 ? 42.539 28.801 33.374 1.00 35.58 151 THR A CA 1
ATOM 685 C C . THR A 1 86 ? 42.261 29.780 34.499 1.00 35.72 151 THR A C 1
ATOM 686 O O . THR A 1 86 ? 41.348 30.598 34.403 1.00 35.28 151 THR A O 1
ATOM 690 N N . CYS A 1 87 ? 43.026 29.680 35.574 1.00 35.53 152 CYS A N 1
ATOM 691 C CA . CYS A 1 87 ? 42.851 30.584 36.689 1.00 36.05 152 CYS A CA 1
ATOM 692 C C . CYS A 1 87 ? 43.996 31.572 36.734 1.00 34.33 152 CYS A C 1
ATOM 693 O O . CYS A 1 87 ? 45.162 31.202 36.594 1.00 32.89 152 CYS A O 1
ATOM 696 N N . VAL A 1 88 ? 43.638 32.832 36.927 1.00 33.27 153 VAL A N 1
ATOM 697 C CA . VAL A 1 88 ? 44.587 33.926 36.987 1.00 33.04 153 VAL A CA 1
ATOM 698 C C . VAL A 1 88 ? 44.697 34.471 38.409 1.00 34.03 153 VAL A C 1
ATOM 699 O O . VAL A 1 88 ? 43.787 35.146 38.886 1.00 33.32 153 VAL A O 1
ATOM 703 N N . SER A 1 89 ? 45.806 34.183 39.082 1.00 33.52 154 SER A N 1
ATOM 704 C CA . SER A 1 89 ? 46.018 34.688 40.438 1.00 33.79 154 SER A CA 1
ATOM 705 C C . SER A 1 89 ? 47.271 35.555 40.432 1.00 33.64 154 SER A C 1
ATOM 706 O O . SER A 1 89 ? 47.943 35.667 39.413 1.00 32.05 154 SER A O 1
ATOM 709 N N . HIS A 1 90 ? 47.585 36.156 41.574 1.00 33.17 155 HIS A N 1
ATOM 710 C CA . HIS A 1 90 ? 48.772 36.996 41.686 1.00 32.07 155 HIS A CA 1
ATOM 711 C C . HIS A 1 90 ? 50.010 36.106 41.573 1.00 31.66 155 HIS A C 1
ATOM 712 O O . HIS A 1 90 ? 51.073 36.561 41.168 1.00 29.94 155 HIS A O 1
ATOM 719 N N . ARG A 1 91 ? 49.858 34.828 41.910 1.00 32.19 156 ARG A N 1
ATOM 720 C CA . ARG A 1 91 ? 50.971 33.889 41.824 1.00 32.47 156 ARG A CA 1
ATOM 721 C C . ARG A 1 91 ? 51.292 33.448 40.387 1.00 32.53 156 ARG A C 1
ATOM 722 O O . ARG A 1 91 ? 52.438 33.123 40.073 1.00 32.76 156 ARG A O 1
ATOM 730 N N . GLY A 1 92 ? 50.286 33.431 39.519 1.00 30.43 157 GLY A N 1
ATOM 731 C CA . GLY A 1 92 ? 50.514 33.016 38.148 1.00 29.77 157 GLY A CA 1
ATOM 732 C C . GLY A 1 92 ? 49.271 32.435 37.502 1.00 29.60 157 GLY A C 1
ATOM 733 O O . GLY A 1 92 ? 48.156 32.652 37.987 1.00 28.99 157 GLY A O 1
ATOM 734 N N . LEU A 1 93 ? 49.453 31.705 36.403 1.00 28.84 158 LEU A N 1
ATOM 735 C CA . LEU A 1 93 ? 48.324 31.093 35.700 1.00 28.62 158 LEU A CA 1
ATOM 736 C C . LEU A 1 93 ? 48.313 29.600 35.961 1.00 28.59 158 LEU A C 1
ATOM 737 O O . LEU A 1 93 ? 49.348 28.937 35.890 1.00 29.28 158 LEU A O 1
ATOM 742 N N . TYR A 1 94 ? 47.142 29.064 36.267 1.00 28.48 159 TYR A N 1
ATOM 743 C CA . TYR A 1 94 ? 47.045 27.644 36.528 1.00 29.01 159 TYR A CA 1
ATOM 744 C C . TYR A 1 94 ? 45.687 27.099 36.108 1.00 30.01 159 TYR A C 1
ATOM 745 O O . TYR A 1 94 ? 44.769 27.849 35.778 1.00 29.85 159 TYR A O 1
ATOM 754 N N . TYR A 1 95 ? 45.582 25.782 36.093 1.00 29.04 160 TYR A N 1
ATOM 755 C CA . TYR A 1 95 ? 44.329 25.131 35.798 1.00 30.92 160 TYR A CA 1
ATOM 756 C C . TYR A 1 95 ? 44.274 24.007 36.822 1.00 32.40 160 TYR A C 1
ATOM 757 O O . TYR A 1 95 ? 45.316 23.514 37.262 1.00 31.94 160 TYR A O 1
ATOM 766 N N . VAL A 1 96 ? 43.071 23.632 37.238 1.00 33.32 161 VAL A N 1
ATOM 767 C CA . VAL A 1 96 ? 42.940 22.570 38.222 1.00 35.17 161 VAL A CA 1
ATOM 768 C C . VAL A 1 96 ? 42.984 21.253 37.475 1.00 35.27 161 VAL A C 1
ATOM 769 O O . VAL A 1 96 ? 42.151 20.997 36.609 1.00 33.97 161 VAL A O 1
ATOM 773 N N . LYS A 1 97 ? 43.978 20.438 37.796 1.00 36.40 162 LYS A N 1
ATOM 774 C CA . LYS A 1 97 ? 44.133 19.149 37.151 1.00 39.69 162 LYS A CA 1
ATOM 775 C C . LYS A 1 97 ? 43.863 18.041 38.162 1.00 41.66 162 LYS A C 1
ATOM 776 O O . LYS A 1 97 ? 44.693 17.755 39.033 1.00 41.99 162 LYS A O 1
ATOM 782 N N . GLU A 1 98 ? 42.695 17.421 38.041 1.00 44.18 163 GLU A N 1
ATOM 783 C CA . GLU A 1 98 ? 42.308 16.357 38.952 1.00 46.50 163 GLU A CA 1
ATOM 784 C C . GLU A 1 98 ? 42.351 16.895 40.382 1.00 45.41 163 GLU A C 1
ATOM 785 O O . GLU A 1 98 ? 43.005 16.333 41.259 1.00 44.77 163 GLU A O 1
ATOM 791 N N . GLY A 1 99 ? 41.662 18.014 40.584 1.00 45.43 164 GLY A N 1
ATOM 792 C CA . GLY A 1 99 ? 41.581 18.639 41.894 1.00 44.32 164 GLY A CA 1
ATOM 793 C C . GLY A 1 99 ? 42.750 19.479 42.376 1.00 44.00 164 GLY A C 1
ATOM 794 O O . GLY A 1 99 ? 42.638 20.136 43.418 1.00 43.44 164 GLY A O 1
ATOM 795 N N . TYR A 1 100 ? 43.861 19.480 41.643 1.00 42.76 165 TYR A N 1
ATOM 796 C CA . TYR A 1 100 ? 45.029 20.253 42.062 1.00 41.94 165 TYR A CA 1
ATOM 797 C C . TYR A 1 100 ? 45.454 21.388 41.138 1.00 41.09 165 TYR A C 1
ATOM 798 O O . TYR A 1 100 ? 45.569 21.216 39.920 1.00 40.57 165 TYR A O 1
ATOM 807 N N . ASN A 1 101 ? 45.690 22.553 41.734 1.00 39.50 166 ASN A N 1
ATOM 808 C CA . ASN A 1 101 ? 46.121 23.722 40.984 1.00 38.97 166 ASN A CA 1
ATOM 809 C C . ASN A 1 101 ? 47.443 23.422 40.296 1.00 38.44 166 ASN A C 1
ATOM 810 O O . ASN A 1 101 ? 48.401 23.023 40.939 1.00 38.81 166 ASN A O 1
ATOM 815 N N . THR A 1 102 ? 47.487 23.620 38.985 1.00 37.87 167 THR A N 1
ATOM 816 C CA . THR A 1 102 ? 48.695 23.361 38.209 1.00 37.73 167 THR A CA 1
ATOM 817 C C . THR A 1 102 ? 49.102 24.617 37.443 1.00 37.05 167 THR A C 1
ATOM 818 O O . THR A 1 102 ? 48.427 25.020 36.498 1.00 36.93 167 THR A O 1
ATOM 822 N N . PHE A 1 103 ? 50.201 25.237 37.855 1.00 35.28 168 PHE A N 1
ATOM 823 C CA . PHE A 1 103 ? 50.675 26.448 37.193 1.00 34.96 168 PHE A CA 1
ATOM 824 C C . PHE A 1 103 ? 51.461 26.182 35.916 1.00 34.08 168 PHE A C 1
ATOM 825 O O . PHE A 1 103 ? 52.221 25.227 35.845 1.00 34.52 168 PHE A O 1
ATOM 833 N N . TYR A 1 104 ? 51.263 27.017 34.902 1.00 34.52 169 TYR A N 1
ATOM 834 C CA . TYR A 1 104 ? 52.035 26.881 33.674 1.00 36.14 169 TYR A CA 1
ATOM 835 C C . TYR A 1 104 ? 52.783 28.190 33.411 1.00 37.15 169 TYR A C 1
ATOM 836 O O . TYR A 1 104 ? 53.403 28.384 32.363 1.00 38.85 169 TYR A O 1
ATOM 845 N N . ILE A 1 105 ? 52.700 29.084 34.394 1.00 37.82 170 ILE A N 1
ATOM 846 C CA . ILE A 1 105 ? 53.387 30.374 34.403 1.00 37.61 170 ILE A CA 1
ATOM 847 C C . ILE A 1 105 ? 53.404 30.858 35.847 1.00 38.12 170 ILE A C 1
ATOM 848 O O . ILE A 1 105 ? 52.359 30.993 36.478 1.00 36.35 170 ILE A O 1
ATOM 853 N N . GLU A 1 106 ? 54.603 31.083 36.373 1.00 38.13 171 GLU A N 1
ATOM 854 C CA . GLU A 1 106 ? 54.780 31.557 37.738 1.00 38.32 171 GLU A CA 1
ATOM 855 C C . GLU A 1 106 ? 55.266 32.995 37.620 1.00 38.30 171 GLU A C 1
ATOM 856 O O . GLU A 1 106 ? 56.331 33.258 37.054 1.00 37.50 171 GLU A O 1
ATOM 862 N N . PHE A 1 107 ? 54.474 33.925 38.137 1.00 36.82 172 PHE A N 1
ATOM 863 C CA . PHE A 1 107 ? 54.817 35.334 38.062 1.00 36.43 172 PHE A CA 1
ATOM 864 C C . PHE A 1 107 ? 56.013 35.726 38.927 1.00 37.84 172 PHE A C 1
ATOM 865 O O . PHE A 1 107 ? 56.633 36.759 38.685 1.00 36.44 172 PHE A O 1
ATOM 873 N N . LYS A 1 108 ? 56.346 34.913 39.927 1.00 38.05 173 LYS A N 1
ATOM 874 C CA . LYS A 1 108 ? 57.491 35.233 40.766 1.00 40.10 173 LYS A CA 1
ATOM 875 C C . LYS A 1 108 ? 58.769 35.004 39.974 1.00 40.49 173 LYS A C 1
ATOM 876 O O . LYS A 1 108 ? 59.692 35.812 40.014 1.00 41.25 173 LYS A O 1
ATOM 882 N N . SER A 1 109 ? 58.815 33.901 39.245 1.00 40.81 174 SER A N 1
ATOM 883 C CA . SER A 1 109 ? 59.987 33.586 38.452 1.00 43.31 174 SER A CA 1
ATOM 884 C C . SER A 1 109 ? 60.060 34.589 37.311 1.00 43.95 174 SER A C 1
ATOM 885 O O . SER A 1 109 ? 61.135 34.945 36.837 1.00 45.17 174 SER A O 1
ATOM 888 N N . GLU A 1 110 ? 58.899 35.052 36.881 1.00 44.30 175 GLU A N 1
ATOM 889 C CA . GLU A 1 110 ? 58.811 36.010 35.795 1.00 44.07 175 GLU A CA 1
ATOM 890 C C . GLU A 1 110 ? 59.295 37.392 36.225 1.00 45.08 175 GLU A C 1
ATOM 891 O O . GLU A 1 110 ? 59.812 38.160 35.411 1.00 44.83 175 GLU A O 1
ATOM 897 N N . CYS A 1 111 ? 59.115 37.710 37.502 1.00 45.78 176 CYS A N 1
ATOM 898 C CA . CYS A 1 111 ? 59.533 39.003 38.027 1.00 48.26 176 CYS A CA 1
ATOM 899 C C . CYS A 1 111 ? 61.050 39.013 38.176 1.00 50.50 176 CYS A C 1
ATOM 900 O O . CYS A 1 111 ? 61.689 40.065 38.110 1.00 50.86 176 CYS A O 1
ATOM 903 N N . GLU A 1 112 ? 61.621 37.831 38.379 1.00 51.88 177 GLU A N 1
ATOM 904 C CA . GLU A 1 112 ? 63.059 37.702 38.518 1.00 53.43 177 GLU A CA 1
ATOM 905 C C . GLU A 1 112 ? 63.716 38.009 37.175 1.00 54.85 177 GLU A C 1
ATOM 906 O O . GLU A 1 112 ? 64.912 38.287 37.109 1.00 56.88 177 GLU A O 1
ATOM 912 N N . LYS A 1 113 ? 62.923 37.974 36.109 1.00 55.56 178 LYS A N 1
ATOM 913 C CA . LYS A 1 113 ? 63.425 38.263 34.774 1.00 56.70 178 LYS A CA 1
ATOM 914 C C . LYS A 1 113 ? 63.329 39.753 34.477 1.00 59.53 178 LYS A C 1
ATOM 915 O O . LYS A 1 113 ? 64.146 40.298 33.736 1.00 61.31 178 LYS A O 1
ATOM 921 N N . TYR A 1 114 ? 62.317 40.408 35.039 1.00 61.13 179 TYR A N 1
ATOM 922 C CA . TYR A 1 114 ? 62.124 41.840 34.831 1.00 62.46 179 TYR A CA 1
ATOM 923 C C . TYR A 1 114 ? 61.457 42.449 36.049 1.00 63.73 179 TYR A C 1
ATOM 924 O O . TYR A 1 114 ? 60.283 42.204 36.293 1.00 65.83 179 TYR A O 1
ATOM 933 N N . GLY A 1 115 ? 62.193 43.243 36.814 1.00 64.94 180 GLY A N 1
ATOM 934 C CA . GLY A 1 115 ? 61.604 43.848 37.994 1.00 67.44 180 GLY A CA 1
ATOM 935 C C . GLY A 1 115 ? 62.397 43.554 39.252 1.00 69.22 180 GLY A C 1
ATOM 936 O O . GLY A 1 115 ? 62.139 42.579 39.962 1.00 69.11 180 GLY A O 1
ATOM 937 N N . ASN A 1 116 ? 63.359 44.424 39.529 1.00 70.81 181 ASN A N 1
ATOM 938 C CA . ASN A 1 116 ? 64.236 44.293 40.687 1.00 71.87 181 ASN A CA 1
ATOM 939 C C . ASN A 1 116 ? 63.494 44.428 42.010 1.00 71.36 181 ASN A C 1
ATOM 940 O O . ASN A 1 116 ? 63.952 43.928 43.038 1.00 72.23 181 ASN A O 1
ATOM 945 N N . THR A 1 117 ? 62.351 45.106 41.985 1.00 69.84 182 THR A N 1
ATOM 946 C CA . THR A 1 117 ? 61.572 45.312 43.198 1.00 68.55 182 THR A CA 1
ATOM 947 C C . THR A 1 117 ? 60.966 44.023 43.752 1.00 67.12 182 THR A C 1
ATOM 948 O O . THR A 1 117 ? 60.577 43.968 44.920 1.00 67.74 182 THR A O 1
ATOM 952 N N . GLY A 1 118 ? 60.896 42.985 42.924 1.00 64.59 183 GLY A N 1
ATOM 953 C CA . GLY A 1 118 ? 60.326 41.729 43.381 1.00 60.96 183 GLY A CA 1
ATOM 954 C C . GLY A 1 118 ? 58.833 41.869 43.620 1.00 58.25 183 GLY A C 1
ATOM 955 O O . GLY A 1 118 ? 58.200 41.021 44.248 1.00 58.35 183 GLY A O 1
ATOM 956 N N . THR A 1 119 ? 58.278 42.963 43.114 1.00 55.58 184 THR A N 1
ATOM 957 C CA . THR A 1 119 ? 56.858 43.262 43.242 1.00 52.52 184 THR A CA 1
ATOM 958 C C . THR A 1 119 ? 56.242 43.288 41.851 1.00 49.72 184 THR A C 1
ATOM 959 O O . THR A 1 119 ? 56.919 43.603 40.875 1.00 48.41 184 THR A O 1
ATOM 963 N N . TRP A 1 120 ? 54.964 42.941 41.760 1.00 46.62 185 TRP A N 1
ATOM 964 C CA . TRP A 1 120 ? 54.275 42.964 40.480 1.00 43.66 185 TRP A CA 1
ATOM 965 C C . TRP A 1 120 ? 52.778 43.064 40.703 1.00 43.56 185 TRP A C 1
ATOM 966 O O . TRP A 1 120 ? 52.271 42.700 41.764 1.00 43.05 185 TRP A O 1
ATOM 977 N N . GLU A 1 121 ? 52.081 43.570 39.694 1.00 43.51 186 GLU A N 1
ATOM 978 C CA . GLU A 1 121 ? 50.640 43.747 39.757 1.00 44.62 186 GLU A CA 1
ATOM 979 C C . GLU A 1 121 ? 50.005 43.007 38.583 1.00 43.14 186 GLU A C 1
ATOM 980 O O . GLU A 1 121 ? 50.462 43.132 37.450 1.00 42.69 186 GLU A O 1
ATOM 986 N N . VAL A 1 122 ? 48.955 42.241 38.852 1.00 42.48 187 VAL A N 1
ATOM 987 C CA . VAL A 1 122 ? 48.282 41.481 37.802 1.00 41.76 187 VAL A CA 1
ATOM 988 C C . VAL A 1 122 ? 46.931 42.073 37.413 1.00 43.80 187 VAL A C 1
ATOM 989 O O . VAL A 1 122 ? 46.084 42.340 38.270 1.00 43.24 187 VAL A O 1
ATOM 993 N N . HIS A 1 123 ? 46.735 42.275 36.115 1.00 45.71 188 HIS A N 1
ATOM 994 C CA . HIS A 1 123 ? 45.485 42.810 35.604 1.00 48.39 188 HIS A CA 1
ATOM 995 C C . HIS A 1 123 ? 44.865 41.827 34.620 1.00 50.11 188 HIS A C 1
ATOM 996 O O . HIS A 1 123 ? 45.532 41.331 33.715 1.00 49.66 188 HIS A O 1
ATOM 1003 N N . PHE A 1 124 ? 43.585 41.537 34.807 1.00 51.97 189 PHE A N 1
ATOM 1004 C CA . PHE A 1 124 ? 42.888 40.630 33.913 1.00 54.43 189 PHE A CA 1
ATOM 1005 C C . PHE A 1 124 ? 41.666 41.373 33.410 1.00 56.82 189 PHE A C 1
ATOM 1006 O O . PHE A 1 124 ? 40.653 41.472 34.107 1.00 57.58 189 PHE A O 1
ATOM 1014 N N . GLY A 1 125 ? 41.768 41.901 32.195 1.00 58.73 190 GLY A N 1
ATOM 1015 C CA . GLY A 1 125 ? 40.664 42.649 31.634 1.00 61.18 190 GLY A CA 1
ATOM 1016 C C . GLY A 1 125 ? 40.501 43.941 32.405 1.00 62.83 190 GLY A C 1
ATOM 1017 O O . GLY A 1 125 ? 41.420 44.760 32.459 1.00 62.73 190 GLY A O 1
ATOM 1018 N N . ASN A 1 126 ? 39.340 44.112 33.027 1.00 64.47 191 ASN A N 1
ATOM 1019 C CA . ASN A 1 126 ? 39.049 45.319 33.790 1.00 66.41 191 ASN A CA 1
ATOM 1020 C C . ASN A 1 126 ? 39.189 45.082 35.298 1.00 66.56 191 ASN A C 1
ATOM 1021 O O . ASN A 1 126 ? 38.720 45.881 36.110 1.00 67.23 191 ASN A O 1
ATOM 1026 N N . ASN A 1 127 ? 39.853 43.993 35.672 1.00 66.40 192 ASN A N 1
ATOM 1027 C CA . ASN A 1 127 ? 40.019 43.658 37.082 1.00 66.33 192 ASN A CA 1
ATOM 1028 C C . ASN A 1 127 ? 41.474 43.519 37.518 1.00 66.13 192 ASN A C 1
ATOM 1029 O O . ASN A 1 127 ? 42.296 42.953 36.797 1.00 66.42 192 ASN A O 1
ATOM 1034 N N . VAL A 1 128 ? 41.792 44.031 38.700 1.00 65.39 193 VAL A N 1
ATOM 1035 C CA . VAL A 1 128 ? 43.143 43.905 39.228 1.00 64.98 193 VAL A CA 1
ATOM 1036 C C . VAL A 1 128 ? 43.117 42.695 40.141 1.00 65.24 193 VAL A C 1
ATOM 1037 O O . VAL A 1 128 ? 42.380 42.669 41.122 1.00 64.20 193 VAL A O 1
ATOM 1041 N N . ILE A 1 129 ? 43.919 41.690 39.813 1.00 66.21 194 ILE A N 1
ATOM 1042 C CA . ILE A 1 129 ? 43.948 40.470 40.600 1.00 67.20 194 ILE A CA 1
ATOM 1043 C C . ILE A 1 129 ? 45.057 40.414 41.633 1.00 69.26 194 I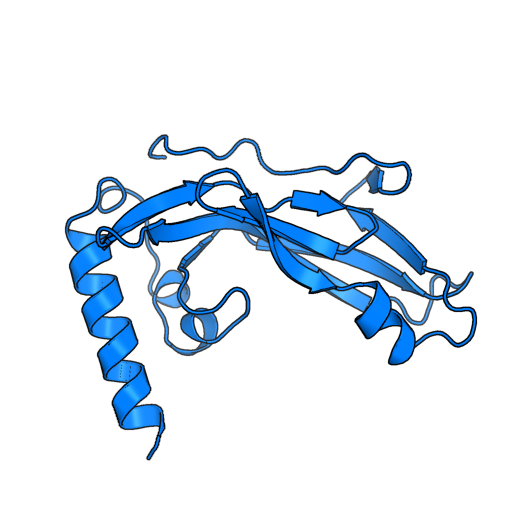LE A C 1
ATOM 1044 O O . ILE A 1 129 ? 46.163 39.957 41.353 1.00 69.93 194 ILE A O 1
ATOM 1049 N N . ASP A 1 130 ? 44.753 40.890 42.832 1.00 71.94 195 ASP A N 1
ATOM 1050 C CA . ASP A 1 130 ? 45.707 40.866 43.932 1.00 74.92 195 ASP A CA 1
ATOM 1051 C C . ASP A 1 130 ? 45.165 39.847 44.926 1.00 75.94 195 ASP A C 1
ATOM 1052 O O . ASP A 1 130 ? 44.979 38.680 44.580 1.00 76.26 195 ASP A O 1
ATOM 1057 N N . CYS A 1 131 ? 44.911 40.292 46.153 1.00 77.01 196 CYS A N 1
ATOM 1058 C CA . CYS A 1 131 ? 44.358 39.429 47.191 1.00 77.64 196 CYS A CA 1
ATOM 1059 C C . CYS A 1 131 ? 44.857 37.987 47.106 1.00 76.50 196 CYS A C 1
ATOM 1060 O O . CYS A 1 131 ? 45.978 37.723 46.663 1.00 76.91 196 CYS A O 1
ATOM 1063 N N . ASN A 1 132 ? 44.014 37.060 47.548 1.00 74.71 197 ASN A N 1
ATOM 1064 C CA . ASN A 1 132 ? 44.339 35.645 47.518 1.00 72.99 197 ASN A CA 1
ATOM 1065 C C . ASN A 1 132 ? 43.368 34.948 46.587 1.00 70.94 197 ASN A C 1
ATOM 1066 O O . ASN A 1 132 ? 43.298 33.719 46.548 1.00 70.96 197 ASN A O 1
ATOM 1071 N N . ASP A 1 133 ? 42.612 35.743 45.840 1.00 68.34 198 ASP A N 1
ATOM 1072 C CA . ASP A 1 133 ? 41.647 35.195 44.905 1.00 66.37 198 ASP A CA 1
ATOM 1073 C C . ASP A 1 133 ? 42.232 35.139 43.515 1.00 64.60 198 ASP A C 1
ATOM 1074 O O . ASP A 1 133 ? 43.438 35.262 43.325 1.00 64.55 198 ASP A O 1
ATOM 1079 N N . SER A 1 134 ? 41.360 34.944 42.541 1.00 62.83 199 SER A N 1
ATOM 1080 C CA . SER A 1 134 ? 41.776 34.878 41.157 1.00 61.32 199 SER A CA 1
ATOM 1081 C C . SER A 1 134 ? 40.542 34.779 40.286 1.00 59.97 199 SER A C 1
ATOM 1082 O O . SER A 1 134 ? 39.477 34.380 40.749 1.00 59.46 199 SER A O 1
ATOM 1085 N N . MET A 1 135 ? 40.683 35.163 39.028 1.00 59.17 200 MET A N 1
ATOM 1086 C CA . MET A 1 135 ? 39.576 35.086 38.102 1.00 58.91 200 MET A CA 1
ATOM 1087 C C . MET A 1 135 ? 39.823 33.903 37.184 1.00 57.96 200 MET A C 1
ATOM 1088 O O . MET A 1 135 ? 40.949 33.419 37.067 1.00 57.64 200 MET A O 1
ATOM 1093 N N . CYS A 1 136 ? 38.763 33.428 36.545 1.00 56.61 201 CYS A N 1
ATOM 1094 C CA . CYS A 1 136 ? 38.859 32.308 35.623 1.00 55.81 201 CYS A CA 1
ATOM 1095 C C . CYS A 1 136 ? 37.598 32.263 34.806 1.00 54.03 201 CYS A C 1
ATOM 1096 O O . CYS A 1 136 ? 36.581 32.828 35.195 1.00 53.95 201 CYS A O 1
ATOM 1099 N N . SER A 1 137 ? 37.672 31.604 33.660 1.00 52.66 202 SER A N 1
ATOM 1100 C CA . SER A 1 137 ? 36.511 31.455 32.807 1.00 51.76 202 SER A CA 1
ATOM 1101 C C . SER A 1 137 ? 35.559 30.545 33.575 1.00 50.40 202 SER A C 1
ATOM 1102 O O . SER A 1 137 ? 35.921 29.990 34.617 1.00 49.29 202 SER A O 1
ATOM 1105 N N . THR A 1 138 ? 34.345 30.392 33.068 1.00 49.70 203 THR A N 1
ATOM 1106 C CA . THR A 1 138 ? 33.358 29.535 33.711 1.00 48.28 203 THR A CA 1
ATOM 1107 C C . THR A 1 138 ? 33.435 28.105 33.156 1.00 47.74 203 THR A C 1
ATOM 1108 O O . THR A 1 138 ? 32.730 27.214 33.619 1.00 48.02 203 THR A O 1
ATOM 1112 N N . SER A 1 139 ? 34.305 27.896 32.171 1.00 45.96 204 SER A N 1
ATOM 1113 C CA . SER A 1 139 ? 34.489 26.586 31.551 1.00 46.11 204 SER A CA 1
ATOM 1114 C C . SER A 1 139 ? 34.680 25.438 32.538 1.00 46.00 204 SER A C 1
ATOM 1115 O O . SER A 1 139 ? 35.439 25.554 33.507 1.00 44.40 204 SER A O 1
ATOM 1118 N N . ASP A 1 140 ? 33.987 24.330 32.278 1.00 45.98 205 ASP A N 1
ATOM 1119 C CA . ASP A 1 140 ? 34.098 23.129 33.101 1.00 47.07 205 ASP A CA 1
ATOM 1120 C C . ASP A 1 140 ? 34.013 21.911 32.174 1.00 48.35 205 ASP A C 1
ATOM 1121 O O . ASP A 1 140 ? 34.057 22.065 30.953 1.00 47.46 205 ASP A O 1
ATOM 1126 N N . ASP A 1 141 ? 33.902 20.710 32.738 1.00 50.12 206 ASP A N 1
ATOM 1127 C CA . ASP A 1 141 ? 33.830 19.494 31.926 1.00 51.71 206 ASP A CA 1
ATOM 1128 C C . ASP A 1 141 ? 32.736 19.501 30.857 1.00 52.25 206 ASP A C 1
ATOM 1129 O O . ASP A 1 141 ? 32.777 18.703 29.923 1.00 51.66 206 ASP A O 1
ATOM 1134 N N . THR A 1 142 ? 31.765 20.397 30.996 1.00 53.09 207 THR A N 1
ATOM 1135 C CA . THR A 1 142 ? 30.669 20.497 30.040 1.00 54.26 207 THR A CA 1
ATOM 1136 C C . THR A 1 142 ? 31.169 20.834 28.636 1.00 55.43 207 THR A C 1
ATOM 1137 O O . THR A 1 142 ? 32.064 21.667 28.468 1.00 53.88 207 THR A O 1
ATOM 1141 N N . VAL A 1 143 ? 30.583 20.177 27.636 1.00 56.82 208 VAL A N 1
ATOM 1142 C CA . VAL A 1 143 ? 30.933 20.410 26.240 1.00 58.67 208 VAL A CA 1
ATOM 1143 C C . VAL A 1 143 ? 30.252 21.694 25.774 1.00 60.00 208 VAL A C 1
ATOM 1144 O O . VAL A 1 143 ? 29.140 22.008 26.208 1.00 60.38 208 VAL A O 1
ATOM 1148 N N . SER A 1 144 ? 30.923 22.436 24.898 1.00 61.36 209 SER A N 1
ATOM 1149 C CA . SER A 1 144 ? 30.379 23.685 24.373 1.00 62.87 209 SER A CA 1
ATOM 1150 C C . SER A 1 144 ? 29.271 23.444 23.353 1.00 63.44 209 SER A C 1
ATOM 1151 O O . SER A 1 144 ? 28.192 24.055 23.510 1.00 63.92 209 SER A O 1
#

Solvent-accessible surface area: 8442 Å² total; per-residue (Å²): 216,92,124,63,110,65,36,104,52,12,94,122,10,40,88,18,7,59,148,15,65,6,119,112,11,127,56,77,163,135,18,30,49,47,139,24,10,70,60,85,4,57,106,3,2,0,34,38,40,81,75,0,63,0,26,0,27,89,59,131,106,70,47,59,75,16,62,2,34,47,12,0,1,16,70,20,135,91,28,75,20,34,8,24,8,3,12,0,14,60,136,0,0,26,11,50,73,77,64,170,90,46,43,20,39,61,0,138,50,18,3,134,132,76,16,159,91,50,70,30,75,1,26,22,65,148,70,79,6,75,77,161,100,34,70,57,39,138,29,76,86,91,52,124

Nearest PDB structures (foldseek):
  1qqh-assembly1_A-2  TM=1.007E+00  e=5.035E-29  human papillomavirus 18
  1tue-assembly6_Q  TM=9.726E-01  e=4.735E-20  human papillomavirus 18
  1tue-assembly5_L  TM=9.709E-01  e=7.168E-19  human papillomavirus 18
  1r6n-assembly1_A  TM=9.281E-01  e=5.087E-13  human papillomavirus 11
  2jeu-assembly1_A  TM=9.243E-01  e=1.547E-10  Deltapapillomavirus 4